Protein AF-A0A353NAL7-F1 (afdb_monomer_lite)

Foldseek 3Di:
DCCVVPVVVVVVNDDDDVVVVVVVVVVCCVVVVVVVVCCLVVVLVVCCVPPNDVVSVVVVVVLVVVLQVQLVCLQVQLVVLVVLLVCLPVVVDPPGYPPDPSNVVSVVSNVVSCCSNPPRNVVSVVSD

Secondary structure (DSSP, 8-state):
-HHHH-GGGTTTSS---HHHHHHHHHHHHHHHHHHHHHHHHHHHHHHHHHH-HHHHHHHHHHHHHHHHHHHHHHHHHHHHHHHHHHHHHTT-STT--TTSHHHHHHHHHHHHHHHIIIIIHHHHHHH-

Sequence (128 aa):
RQFKEMPGILTGKVRPDYKTCIQISSESALRQMLLPALISVLTPIISGFIFGADFVGGLLVGTVISSIMLALYTANAGGAWDNSKKFIESGMVEGASKGTAAHQSAIIGDTVGDPLKDTVGPSLDILI

Radius of gyration: 21.2 Å; chains: 1; bounding box: 53×22×59 Å

Structure (mmCIF, N/CA/C/O backbone):
data_AF-A0A353NAL7-F1
#
_entry.id   AF-A0A353NAL7-F1
#
loop_
_atom_site.group_PDB
_atom_site.id
_atom_site.type_symbol
_atom_site.label_atom_id
_atom_site.label_alt_id
_atom_site.label_comp_id
_atom_site.label_asym_id
_atom_site.label_entity_id
_atom_site.label_seq_id
_atom_site.pdbx_PDB_ins_code
_atom_site.Cartn_x
_atom_site.Cartn_y
_atom_site.Cartn_z
_atom_site.occupancy
_atom_site.B_iso_or_equiv
_atom_site.auth_seq_id
_atom_site.auth_comp_id
_atom_site.auth_asym_id
_atom_site.auth_atom_id
_atom_site.pdbx_PDB_model_num
ATOM 1 N N . ARG A 1 1 ? -22.060 0.422 5.578 1.00 91.88 1 ARG A N 1
ATOM 2 C CA . ARG A 1 1 ? -23.309 -0.113 4.987 1.00 91.88 1 ARG A CA 1
ATOM 3 C C . ARG A 1 1 ? -23.898 -1.232 5.850 1.00 91.88 1 ARG A C 1
ATOM 5 O O . ARG A 1 1 ? -24.880 -0.971 6.527 1.00 91.88 1 ARG A O 1
ATOM 12 N N . GLN A 1 2 ? -23.247 -2.402 5.945 1.00 92.62 2 GLN A N 1
ATOM 13 C CA . GLN A 1 2 ? -23.783 -3.574 6.664 1.00 92.62 2 GLN A CA 1
ATOM 14 C C . GLN A 1 2 ? -24.182 -3.306 8.127 1.00 92.62 2 GLN A C 1
ATOM 16 O O . GLN A 1 2 ? -25.296 -3.635 8.501 1.00 92.62 2 GLN A O 1
ATOM 21 N N . PHE A 1 3 ? -23.348 -2.633 8.932 1.00 93.44 3 PHE A N 1
ATOM 22 C CA . PHE A 1 3 ? -23.708 -2.316 10.326 1.00 93.44 3 PHE A CA 1
ATOM 23 C C . PHE A 1 3 ? -24.948 -1.415 10.478 1.00 93.44 3 PHE A C 1
ATOM 25 O O . PHE A 1 3 ? -25.608 -1.476 11.508 1.00 93.44 3 PHE A O 1
ATOM 32 N N . LYS A 1 4 ? -25.270 -0.584 9.472 1.00 91.81 4 LYS A N 1
ATOM 33 C CA . LYS A 1 4 ? -26.461 0.284 9.486 1.00 91.81 4 LYS A CA 1
ATOM 34 C C . LYS A 1 4 ? -27.719 -0.473 9.050 1.00 91.81 4 LYS A C 1
ATOM 36 O O . LYS A 1 4 ? -28.773 -0.284 9.637 1.00 91.81 4 LYS A O 1
ATOM 41 N N . GLU A 1 5 ? -27.598 -1.323 8.032 1.00 93.12 5 GLU A N 1
ATOM 42 C CA . GLU A 1 5 ? -28.720 -2.080 7.449 1.00 93.12 5 GLU A CA 1
ATOM 43 C C . GLU A 1 5 ? -29.041 -3.369 8.227 1.00 93.12 5 GLU A C 1
ATOM 45 O O . GLU A 1 5 ? -30.174 -3.835 8.214 1.00 93.12 5 GLU A O 1
ATOM 50 N N . MET A 1 6 ? -28.056 -3.941 8.928 1.00 90.94 6 MET A N 1
ATOM 51 C CA . MET A 1 6 ? -28.168 -5.189 9.688 1.00 90.94 6 MET A CA 1
ATOM 52 C C . MET A 1 6 ? -27.609 -5.014 11.116 1.00 90.94 6 MET A C 1
ATOM 54 O O . MET A 1 6 ? -26.529 -5.520 11.436 1.00 90.94 6 MET A O 1
ATOM 58 N N . PRO A 1 7 ? -28.331 -4.330 12.024 1.00 91.00 7 PRO A N 1
ATOM 59 C CA . PRO A 1 7 ? -27.856 -4.061 13.389 1.00 91.00 7 PRO A CA 1
ATOM 60 C C . PRO A 1 7 ? -27.647 -5.334 14.232 1.00 91.00 7 PRO A C 1
ATOM 62 O O . PRO A 1 7 ? -26.872 -5.336 15.189 1.00 91.00 7 PRO A O 1
ATOM 65 N N . GLY A 1 8 ? -28.275 -6.452 13.843 1.00 90.88 8 GLY A N 1
ATOM 66 C CA . GLY A 1 8 ? -28.067 -7.774 14.445 1.00 90.88 8 GLY A CA 1
ATOM 67 C C . GLY A 1 8 ? -26.622 -8.286 14.374 1.00 90.88 8 GLY A C 1
ATOM 68 O O . GLY A 1 8 ? -26.272 -9.189 15.129 1.00 90.88 8 GLY A O 1
ATOM 69 N N . ILE A 1 9 ? -25.774 -7.690 13.527 1.00 93.00 9 ILE A N 1
ATOM 70 C CA . ILE A 1 9 ? -24.344 -8.010 13.453 1.00 93.00 9 ILE A CA 1
ATOM 71 C C . ILE A 1 9 ? -23.615 -7.598 14.738 1.00 93.00 9 ILE A C 1
ATOM 73 O O . ILE A 1 9 ? -22.844 -8.383 15.280 1.00 93.00 9 ILE A O 1
ATOM 77 N N . LEU A 1 10 ? -23.879 -6.396 15.264 1.00 89.88 10 LEU A N 1
ATOM 78 C CA . LEU A 1 10 ? -23.194 -5.881 16.461 1.00 89.88 10 LEU A CA 1
ATOM 79 C C . LEU A 1 10 ? -23.551 -6.674 17.724 1.00 89.88 10 LEU A C 1
ATOM 81 O O . LEU A 1 10 ? -22.761 -6.752 18.657 1.00 89.88 10 LEU A O 1
ATOM 85 N N . THR A 1 11 ? -24.740 -7.278 17.736 1.00 92.12 11 THR A N 1
ATOM 86 C CA . THR A 1 11 ? -25.209 -8.148 18.826 1.00 92.12 11 THR A CA 1
ATOM 87 C C . THR A 1 11 ? -24.861 -9.622 18.604 1.00 92.12 11 THR A C 1
ATOM 89 O O . THR A 1 11 ? -25.231 -10.461 19.420 1.00 92.12 11 THR A O 1
ATOM 92 N N . GLY A 1 12 ? -24.185 -9.957 17.497 1.00 90.69 12 GLY A N 1
ATOM 93 C CA . GLY A 1 12 ? -23.782 -11.323 17.151 1.00 90.69 12 GLY A CA 1
ATOM 94 C C . GLY A 1 12 ? -24.920 -12.250 16.706 1.00 90.69 12 GLY A C 1
ATOM 95 O O . GLY A 1 12 ? -24.689 -13.436 16.492 1.00 90.69 12 GLY A O 1
ATOM 96 N N . LYS A 1 13 ? -26.147 -11.739 16.545 1.00 92.81 13 LYS A N 1
ATOM 97 C CA . LYS A 1 13 ? -27.325 -12.528 16.141 1.00 92.81 13 LYS A CA 1
ATOM 98 C C . LYS A 1 13 ? -27.362 -12.824 14.641 1.00 92.81 13 LYS A C 1
ATOM 100 O O . LYS A 1 13 ? -28.001 -13.783 14.221 1.00 92.81 13 LYS A O 1
ATOM 105 N N . VAL A 1 14 ? -26.705 -11.991 13.834 1.00 94.12 14 VAL A N 1
ATOM 106 C CA . VAL A 1 14 ? -26.654 -12.103 12.370 1.00 94.12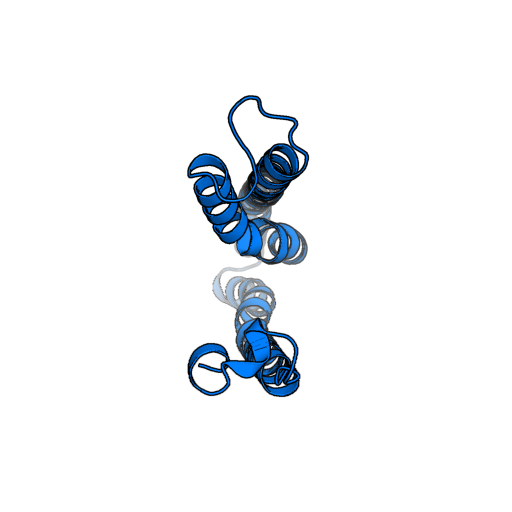 14 VAL A CA 1
ATOM 107 C C . VAL A 1 14 ? -25.198 -12.179 11.929 1.00 94.12 14 VAL A C 1
ATOM 109 O O . VAL A 1 14 ? -24.367 -11.400 12.394 1.00 94.12 14 VAL A O 1
ATOM 112 N N . ARG A 1 15 ? -24.882 -13.109 11.020 1.00 93.25 15 ARG A N 1
ATOM 113 C CA . ARG A 1 15 ? -23.534 -13.214 10.448 1.00 93.25 15 ARG A CA 1
ATOM 114 C C . ARG A 1 15 ? -23.302 -12.108 9.404 1.00 93.25 15 ARG A C 1
ATOM 116 O O . ARG A 1 15 ? -24.184 -11.898 8.573 1.00 93.25 15 ARG A O 1
ATOM 123 N N . PRO A 1 16 ? -22.141 -11.426 9.416 1.00 94.31 16 PRO A N 1
ATOM 124 C CA . PRO A 1 16 ? -21.767 -10.475 8.372 1.00 94.31 16 PRO A CA 1
ATOM 125 C C . PRO A 1 16 ? -21.667 -11.121 6.989 1.00 94.31 16 PRO A C 1
ATOM 127 O O . PRO A 1 16 ? -21.344 -12.304 6.861 1.00 94.31 16 PRO A O 1
ATOM 130 N N . ASP A 1 17 ? -21.854 -10.313 5.948 1.00 94.50 17 ASP A N 1
ATOM 131 C CA . ASP A 1 17 ? -21.548 -10.722 4.582 1.00 94.50 17 ASP A CA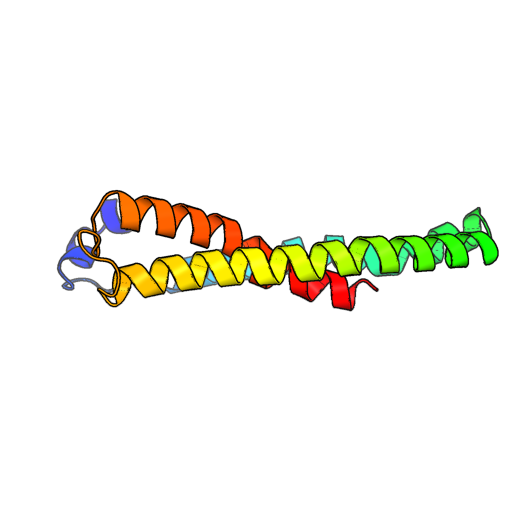 1
ATOM 132 C C . ASP A 1 17 ? -20.062 -10.474 4.287 1.00 94.50 17 ASP A C 1
ATOM 134 O O . ASP A 1 17 ? -19.643 -9.376 3.909 1.00 94.50 17 ASP A O 1
ATOM 138 N N . TYR A 1 18 ? -19.265 -11.523 4.477 1.00 94.69 18 TYR A N 1
ATOM 139 C CA . TYR A 1 18 ? -17.833 -11.518 4.185 1.00 94.69 18 TYR A CA 1
ATOM 140 C C . TYR A 1 18 ? -17.529 -11.582 2.684 1.00 94.69 18 TYR A C 1
ATOM 142 O O . TYR A 1 18 ? -16.490 -11.081 2.253 1.00 94.69 18 TYR A O 1
ATOM 150 N N . LYS A 1 19 ? -18.427 -12.170 1.880 1.00 96.12 19 LYS A N 1
ATOM 151 C CA . LYS A 1 19 ? -18.208 -12.385 0.443 1.00 96.12 19 LYS A CA 1
ATOM 152 C C . LYS A 1 19 ? -18.058 -11.054 -0.281 1.00 96.12 19 LYS A C 1
ATOM 154 O O . LYS A 1 19 ? -17.134 -10.901 -1.074 1.00 96.12 19 LYS A O 1
ATOM 159 N N . THR A 1 20 ? -18.908 -10.079 0.040 1.00 94.69 20 THR A N 1
ATOM 160 C CA . THR A 1 20 ? -18.810 -8.739 -0.552 1.00 94.69 20 THR A CA 1
ATOM 161 C C . THR A 1 20 ? -17.477 -8.059 -0.220 1.00 94.69 20 THR A C 1
ATOM 163 O O . THR A 1 20 ? -16.862 -7.470 -1.104 1.00 94.69 20 THR A O 1
ATOM 166 N N . CYS A 1 21 ? -16.984 -8.161 1.021 1.00 94.62 21 CYS A N 1
ATOM 167 C CA . CYS A 1 21 ? -15.690 -7.576 1.395 1.00 94.62 21 CYS A CA 1
ATOM 168 C C . CYS A 1 21 ? -14.524 -8.215 0.625 1.00 94.62 21 CYS A C 1
ATOM 170 O O . CYS A 1 21 ? -13.664 -7.495 0.122 1.00 94.62 21 CYS A O 1
ATOM 172 N N . ILE A 1 22 ? -14.529 -9.547 0.488 1.00 95.00 22 ILE A N 1
ATOM 173 C CA . ILE A 1 22 ? -13.521 -10.295 -0.282 1.00 95.00 22 ILE A CA 1
ATOM 174 C C . ILE A 1 22 ? -13.564 -9.901 -1.761 1.00 95.00 22 ILE A C 1
ATOM 176 O O . ILE A 1 22 ? -12.521 -9.723 -2.386 1.00 95.00 22 ILE A O 1
ATOM 180 N N . GLN A 1 23 ? -14.762 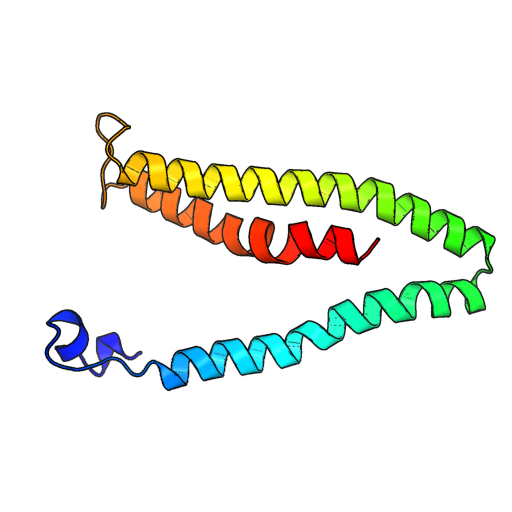-9.754 -2.329 1.00 96.56 23 GLN A N 1
ATOM 181 C CA . GLN A 1 23 ? -14.922 -9.392 -3.733 1.00 96.56 23 GLN A CA 1
ATOM 182 C C . GLN A 1 23 ? -14.351 -7.997 -4.023 1.00 96.56 23 GLN A C 1
ATOM 184 O O . GLN A 1 23 ? -13.593 -7.839 -4.976 1.00 96.56 23 GLN A O 1
ATOM 189 N N . ILE A 1 24 ? -14.646 -7.009 -3.171 1.00 95.38 24 ILE A N 1
ATOM 190 C CA . ILE A 1 24 ? -14.157 -5.633 -3.338 1.00 95.38 24 ILE A CA 1
ATOM 191 C C . ILE A 1 24 ? -12.626 -5.576 -3.310 1.00 95.38 24 ILE A C 1
ATOM 193 O O . ILE A 1 24 ? -12.025 -4.929 -4.173 1.00 95.38 24 ILE A O 1
ATOM 197 N N . SER A 1 25 ? -11.988 -6.240 -2.338 1.00 94.06 25 SER A N 1
ATOM 198 C CA . SER A 1 25 ? -10.525 -6.237 -2.243 1.00 94.06 25 SER A CA 1
ATOM 199 C C . SER A 1 25 ? -9.887 -6.989 -3.409 1.00 94.06 25 SER A C 1
ATOM 201 O O . SER A 1 25 ? -8.937 -6.484 -4.003 1.00 94.06 25 SER A O 1
ATOM 203 N N . SER A 1 26 ? -10.444 -8.140 -3.798 1.00 94.56 26 SER A N 1
ATOM 204 C CA . SER A 1 26 ? -9.905 -8.972 -4.882 1.00 94.56 26 SER A CA 1
ATOM 205 C C . SER A 1 26 ? -9.994 -8.283 -6.245 1.00 94.56 26 SER A C 1
ATOM 207 O O . SER A 1 26 ? -9.006 -8.221 -6.973 1.00 94.56 26 SER A O 1
ATOM 209 N N . GLU A 1 27 ? -11.156 -7.723 -6.594 1.00 95.56 27 GLU A N 1
ATOM 210 C CA . GLU A 1 27 ? -11.335 -7.009 -7.864 1.00 95.56 27 GLU A CA 1
ATOM 211 C C . GLU A 1 27 ? -10.444 -5.765 -7.947 1.00 95.56 27 GLU A C 1
ATOM 213 O O . GLU A 1 27 ? -9.856 -5.492 -8.996 1.00 95.56 27 GLU A O 1
ATOM 218 N N . SER A 1 28 ? -10.315 -5.026 -6.840 1.00 93.81 28 SER A N 1
ATOM 219 C CA . SER A 1 28 ? -9.463 -3.837 -6.788 1.00 93.81 28 SER A CA 1
ATOM 220 C C . SER A 1 28 ? -7.986 -4.201 -6.919 1.00 93.81 28 SER A C 1
ATOM 222 O O . SER A 1 28 ? -7.286 -3.580 -7.716 1.00 93.81 28 SER A O 1
ATOM 224 N N . ALA A 1 29 ? -7.521 -5.232 -6.206 1.00 91.94 29 ALA A N 1
ATOM 225 C CA . ALA A 1 29 ? -6.137 -5.692 -6.275 1.00 91.94 29 ALA A CA 1
ATOM 226 C C . ALA A 1 29 ? -5.754 -6.130 -7.697 1.00 91.94 29 ALA A C 1
ATOM 228 O O . ALA A 1 29 ? -4.753 -5.663 -8.236 1.00 91.94 29 ALA A O 1
ATOM 229 N N . LEU A 1 30 ? -6.591 -6.950 -8.346 1.00 92.00 30 LEU A N 1
ATOM 230 C CA . LEU A 1 30 ? -6.334 -7.429 -9.709 1.00 92.00 30 LEU A CA 1
ATOM 231 C C . LEU A 1 30 ? -6.267 -6.290 -10.733 1.00 92.00 30 LEU A C 1
ATOM 233 O O . LEU A 1 30 ? -5.427 -6.315 -11.630 1.00 92.00 30 LEU A O 1
ATOM 237 N N . ARG A 1 31 ? -7.133 -5.278 -10.604 1.00 93.56 31 ARG A N 1
ATOM 238 C CA . ARG A 1 31 ? -7.137 -4.127 -11.518 1.00 93.56 31 ARG A CA 1
ATOM 239 C C . ARG A 1 31 ? -5.943 -3.203 -11.296 1.00 93.56 31 ARG A C 1
ATOM 241 O O . ARG A 1 31 ? -5.359 -2.737 -12.269 1.00 93.56 31 ARG A O 1
ATOM 248 N N . GLN A 1 32 ? -5.593 -2.928 -10.041 1.00 93.06 32 GLN A N 1
ATOM 249 C CA . GLN A 1 32 ? -4.563 -1.942 -9.704 1.00 93.06 32 GLN A CA 1
ATOM 250 C C . GLN A 1 32 ? -3.136 -2.487 -9.834 1.00 93.06 32 GLN A C 1
ATOM 252 O O . GLN A 1 32 ? -2.224 -1.702 -10.059 1.00 93.06 32 GLN A O 1
ATOM 257 N N . MET A 1 33 ? -2.925 -3.807 -9.759 1.00 91.88 33 MET A N 1
ATOM 258 C CA . MET A 1 33 ? -1.590 -4.417 -9.877 1.00 91.88 33 MET A CA 1
ATOM 259 C C . MET A 1 33 ? -0.993 -4.321 -11.293 1.00 91.88 33 MET A C 1
ATOM 261 O O . MET A 1 33 ? 0.226 -4.304 -11.450 1.00 91.88 33 MET A O 1
ATOM 265 N N . LEU A 1 34 ? -1.833 -4.227 -12.330 1.00 92.81 34 LEU A N 1
ATOM 266 C CA . LEU A 1 34 ? -1.381 -4.183 -13.726 1.00 92.81 34 LEU A CA 1
ATOM 267 C C . LEU A 1 34 ? -0.529 -2.949 -14.032 1.00 92.81 34 LEU A C 1
ATOM 269 O O . LEU A 1 34 ? 0.502 -3.057 -14.688 1.00 92.81 34 LEU A O 1
ATOM 273 N N . LEU A 1 35 ? -0.954 -1.777 -13.561 1.00 93.94 35 LEU A N 1
ATOM 274 C CA . LEU A 1 35 ? -0.290 -0.513 -13.867 1.00 93.94 35 LEU A CA 1
ATOM 275 C C . LEU A 1 35 ? 1.170 -0.451 -13.364 1.00 93.94 35 LEU A C 1
ATOM 277 O O . LEU A 1 35 ? 2.046 -0.198 -14.191 1.00 93.94 35 LEU A O 1
ATOM 281 N N . PRO A 1 36 ? 1.479 -0.695 -12.073 1.00 92.94 36 PRO A N 1
ATOM 282 C CA . PRO A 1 36 ? 2.857 -0.656 -11.585 1.00 92.94 36 PRO A CA 1
ATOM 283 C C . PRO A 1 36 ? 3.742 -1.724 -12.240 1.00 92.94 36 PRO A C 1
ATOM 285 O O . PRO A 1 36 ? 4.889 -1.429 -12.563 1.00 92.94 36 PRO A O 1
ATOM 288 N N . ALA A 1 37 ? 3.208 -2.919 -12.522 1.00 92.81 37 ALA A N 1
ATOM 289 C CA . ALA A 1 37 ? 3.945 -3.972 -13.225 1.00 92.81 37 ALA A CA 1
ATOM 290 C C . ALA A 1 37 ? 4.286 -3.590 -14.677 1.00 92.81 37 ALA A C 1
ATOM 292 O O . ALA A 1 37 ? 5.372 -3.877 -15.173 1.00 92.81 37 ALA A O 1
ATOM 293 N N . LEU A 1 38 ? 3.372 -2.915 -15.379 1.00 95.69 38 LEU A N 1
ATOM 294 C CA . LEU A 1 38 ? 3.654 -2.418 -16.724 1.00 95.69 38 LEU A CA 1
ATOM 295 C C . LEU A 1 38 ? 4.703 -1.307 -16.701 1.00 95.69 38 LEU A C 1
ATOM 297 O O . LEU A 1 38 ? 5.577 -1.288 -17.562 1.00 95.69 38 LEU A O 1
ATOM 301 N N . ILE A 1 39 ? 4.648 -0.403 -15.719 1.00 94.88 39 ILE A N 1
ATOM 302 C CA . ILE A 1 39 ? 5.645 0.663 -15.576 1.00 94.88 39 ILE A CA 1
ATOM 303 C C . ILE A 1 39 ? 7.033 0.063 -15.330 1.00 94.88 39 ILE A C 1
ATOM 305 O O . ILE A 1 39 ? 7.977 0.465 -16.011 1.00 94.88 39 ILE A O 1
ATOM 309 N N . SER A 1 40 ? 7.169 -0.915 -14.429 1.00 93.69 40 SER A N 1
ATOM 310 C CA . SER A 1 40 ? 8.472 -1.522 -14.126 1.00 93.69 40 SER A CA 1
ATOM 311 C C . SER A 1 40 ? 9.097 -2.210 -15.344 1.00 93.69 40 SER A C 1
ATOM 313 O O . SER A 1 40 ? 10.283 -2.033 -15.605 1.00 93.69 40 SER A O 1
ATOM 315 N N . VAL A 1 41 ? 8.298 -2.920 -16.149 1.00 94.94 41 VAL A N 1
ATOM 316 C CA . VAL A 1 41 ? 8.789 -3.632 -17.342 1.00 94.94 41 VAL A CA 1
ATOM 317 C C . VAL A 1 41 ? 9.046 -2.688 -18.518 1.00 94.94 41 VAL A C 1
ATOM 319 O O . VAL A 1 41 ? 10.059 -2.808 -19.205 1.00 94.94 41 VAL A O 1
ATOM 322 N N . LEU A 1 42 ? 8.138 -1.746 -18.786 1.00 96.81 42 LEU A N 1
ATOM 323 C CA . LEU A 1 42 ? 8.216 -0.909 -19.985 1.00 96.81 42 LEU A CA 1
ATOM 324 C C . LEU A 1 42 ? 9.233 0.225 -19.859 1.00 96.81 42 LEU A C 1
ATOM 326 O O . LEU A 1 42 ? 9.819 0.609 -20.869 1.00 96.81 42 LEU A O 1
ATOM 330 N N . THR A 1 43 ? 9.471 0.755 -18.658 1.00 96.12 43 THR A N 1
ATOM 331 C CA . THR A 1 43 ? 10.396 1.884 -18.460 1.00 96.12 43 THR A CA 1
ATOM 332 C C . THR A 1 43 ? 11.813 1.601 -18.988 1.00 96.12 43 THR A C 1
ATOM 334 O O . THR A 1 43 ? 12.287 2.396 -19.807 1.00 96.12 43 THR A O 1
ATOM 337 N N . PRO A 1 44 ? 12.504 0.500 -18.620 1.00 95.31 44 PRO A N 1
ATOM 338 C CA . PRO A 1 44 ? 13.841 0.212 -19.148 1.00 95.31 44 PRO A CA 1
ATOM 339 C C . PRO A 1 44 ? 13.831 -0.089 -20.654 1.00 95.31 44 PRO A C 1
ATOM 341 O O . PRO A 1 44 ? 14.750 0.315 -21.361 1.00 95.31 44 PRO A O 1
ATOM 344 N N . ILE A 1 45 ? 12.777 -0.733 -21.172 1.00 96.69 45 ILE A N 1
ATOM 345 C CA . ILE A 1 45 ? 12.649 -1.042 -22.606 1.00 96.69 45 ILE A CA 1
ATOM 346 C C . ILE A 1 45 ? 12.540 0.254 -23.416 1.00 96.69 45 ILE A C 1
ATOM 348 O O . ILE A 1 45 ? 13.326 0.491 -24.332 1.00 96.69 45 ILE A O 1
ATOM 352 N N . ILE A 1 46 ? 11.584 1.114 -23.062 1.00 97.31 46 ILE A N 1
ATOM 353 C CA . ILE A 1 46 ? 11.324 2.371 -23.770 1.00 97.31 46 ILE A CA 1
ATOM 354 C C . ILE A 1 46 ? 12.534 3.303 -23.658 1.00 97.31 46 ILE A C 1
ATOM 356 O O . ILE A 1 46 ? 12.979 3.853 -24.665 1.00 97.31 46 ILE A O 1
ATOM 360 N N . SER A 1 47 ? 13.100 3.459 -22.458 1.00 96.31 47 SER A N 1
ATOM 361 C CA . SER A 1 47 ? 14.268 4.324 -22.263 1.00 96.31 47 SER A CA 1
ATOM 362 C C . SER A 1 47 ? 15.509 3.806 -22.995 1.00 96.31 47 SER A C 1
ATOM 364 O O . SER A 1 47 ? 16.238 4.610 -23.570 1.00 96.31 47 SER A O 1
ATOM 366 N N . GLY A 1 48 ? 15.698 2.486 -23.081 1.00 97.31 48 GLY A N 1
ATOM 367 C CA . GLY A 1 48 ? 16.777 1.879 -23.859 1.00 97.31 48 GLY A CA 1
ATOM 368 C C . GLY A 1 48 ? 16.680 2.173 -25.355 1.00 97.31 48 GLY A C 1
ATOM 369 O O . GLY A 1 48 ? 17.683 2.537 -25.965 1.00 97.31 48 GLY A O 1
ATOM 370 N N . PHE A 1 49 ? 15.483 2.086 -25.945 1.00 97.19 49 PHE A N 1
ATOM 371 C CA . PHE A 1 49 ? 15.290 2.388 -27.370 1.00 97.19 49 PHE A CA 1
ATOM 372 C C . PHE A 1 49 ? 15.401 3.881 -27.707 1.00 97.19 49 PHE A C 1
ATOM 374 O O . PHE A 1 49 ? 15.814 4.214 -28.815 1.00 97.19 49 PHE A O 1
ATOM 381 N N . ILE A 1 50 ? 15.032 4.775 -26.785 1.00 97.75 50 ILE A N 1
ATOM 382 C CA . ILE A 1 50 ? 15.031 6.226 -27.036 1.00 97.75 50 ILE A CA 1
ATOM 383 C C . ILE A 1 50 ? 16.387 6.866 -26.708 1.00 97.75 50 ILE A C 1
ATOM 385 O O . ILE A 1 50 ? 16.858 7.717 -27.460 1.00 97.75 50 ILE A O 1
ATOM 389 N N . PHE A 1 51 ? 17.012 6.475 -25.594 1.00 96.88 51 PHE A N 1
ATOM 390 C CA . PHE A 1 51 ? 18.180 7.162 -25.027 1.00 96.88 51 PHE A CA 1
ATOM 391 C C . PHE A 1 51 ? 19.453 6.305 -24.990 1.00 96.88 51 PHE A C 1
ATOM 393 O O . PHE A 1 51 ? 20.530 6.829 -24.709 1.00 96.88 51 PHE A O 1
ATOM 400 N N . GLY A 1 52 ? 19.356 5.008 -25.293 1.00 96.69 52 GLY A N 1
ATOM 401 C CA . GLY A 1 52 ? 20.490 4.086 -25.301 1.00 96.69 52 GLY A CA 1
ATOM 402 C C . GLY A 1 52 ? 20.818 3.475 -23.934 1.00 96.69 52 GLY A C 1
ATOM 403 O O . GLY A 1 52 ? 20.217 3.790 -22.906 1.00 96.69 52 GLY A O 1
ATOM 404 N N . ALA A 1 53 ? 21.790 2.560 -23.934 1.00 96.12 53 ALA A N 1
ATOM 405 C CA . ALA A 1 53 ? 22.126 1.733 -22.774 1.00 96.12 53 ALA A CA 1
ATOM 406 C C . ALA A 1 53 ? 22.709 2.531 -21.595 1.00 96.12 53 ALA A C 1
ATOM 408 O O . ALA A 1 53 ? 22.375 2.243 -20.447 1.00 96.12 53 ALA A O 1
ATOM 409 N N . ASP A 1 54 ? 23.522 3.558 -21.862 1.00 97.31 54 ASP A N 1
ATOM 410 C CA . ASP A 1 54 ? 24.143 4.371 -20.806 1.00 97.31 54 ASP A CA 1
ATOM 411 C C . ASP A 1 54 ? 23.089 5.113 -19.969 1.00 97.31 54 ASP A C 1
ATOM 413 O O . ASP A 1 54 ? 23.191 5.186 -18.742 1.00 97.31 54 ASP A O 1
ATOM 417 N N . PHE A 1 55 ? 22.024 5.601 -20.617 1.00 97.50 55 PHE A N 1
ATOM 418 C CA . PHE A 1 55 ? 20.903 6.237 -19.927 1.00 97.50 55 PHE A CA 1
ATOM 419 C C . PHE A 1 55 ? 20.152 5.244 -19.034 1.00 97.50 55 PHE A C 1
ATOM 421 O O . PHE A 1 55 ? 19.842 5.566 -17.887 1.00 97.50 55 PHE A O 1
ATOM 428 N N . VAL A 1 56 ? 19.900 4.025 -19.526 1.00 97.12 56 VAL A N 1
ATOM 429 C CA . VAL A 1 56 ? 19.284 2.955 -18.723 1.00 97.12 56 VAL A CA 1
ATOM 430 C C . VAL A 1 56 ? 20.163 2.614 -17.520 1.00 97.12 56 VAL A C 1
ATOM 432 O O . VAL A 1 56 ? 19.647 2.466 -16.418 1.00 97.12 56 VAL A O 1
ATOM 435 N N . GLY A 1 57 ? 21.488 2.570 -17.687 1.00 96.50 57 GLY A N 1
ATOM 436 C CA . GLY A 1 57 ? 22.422 2.391 -16.575 1.00 96.50 57 GLY A CA 1
ATOM 437 C C . GLY A 1 57 ? 22.253 3.461 -15.490 1.00 96.50 57 GLY A C 1
ATOM 438 O O . GLY A 1 57 ? 22.131 3.134 -14.310 1.00 96.50 57 GLY A O 1
ATOM 439 N N . GLY A 1 58 ? 22.159 4.735 -15.883 1.00 97.12 58 GLY A N 1
ATOM 440 C CA . GLY A 1 58 ? 21.882 5.840 -14.958 1.00 97.12 58 GLY A CA 1
ATOM 441 C C . GLY A 1 58 ? 20.512 5.735 -14.277 1.00 97.12 58 GLY A C 1
ATOM 442 O O . GLY A 1 58 ? 20.405 5.952 -13.069 1.00 97.12 58 GLY A O 1
ATOM 443 N N . LEU A 1 59 ? 19.477 5.348 -15.029 1.00 96.50 59 LEU A N 1
ATOM 444 C CA . LEU A 1 59 ? 18.129 5.115 -14.509 1.00 96.50 59 LEU A CA 1
ATOM 445 C C . LEU A 1 59 ? 18.121 4.018 -13.435 1.00 96.50 59 LEU A C 1
ATOM 447 O O . LEU A 1 59 ? 17.522 4.212 -12.376 1.00 96.50 59 LEU A O 1
ATOM 451 N N . LEU A 1 60 ? 18.796 2.892 -13.681 1.00 95.44 60 LEU A N 1
ATOM 452 C CA . LEU A 1 60 ? 18.885 1.782 -12.729 1.00 95.44 60 LEU A CA 1
ATOM 453 C C . LEU A 1 60 ? 19.596 2.219 -11.444 1.00 95.44 60 LEU A C 1
ATOM 455 O O . LEU A 1 60 ? 19.068 2.015 -10.354 1.00 95.44 60 LEU A O 1
ATOM 459 N N . VAL A 1 61 ? 20.737 2.908 -11.553 1.00 96.81 61 VAL A N 1
ATOM 460 C CA . VAL A 1 61 ? 21.470 3.425 -10.382 1.00 96.81 61 VAL A CA 1
ATOM 461 C C . VAL A 1 61 ? 20.610 4.398 -9.568 1.00 96.81 61 VAL A C 1
ATOM 463 O O . VAL A 1 61 ? 20.530 4.282 -8.344 1.00 96.81 61 VAL A O 1
ATOM 466 N N . GLY A 1 62 ? 19.930 5.339 -10.230 1.00 95.88 62 GLY A N 1
ATOM 467 C CA . GLY A 1 62 ? 19.035 6.284 -9.559 1.00 95.88 62 GLY A CA 1
ATOM 468 C C . GLY A 1 62 ? 17.854 5.593 -8.872 1.00 95.88 62 GLY A C 1
ATOM 469 O O . GLY A 1 62 ? 17.495 5.948 -7.745 1.00 95.88 62 GLY A O 1
ATOM 470 N N . THR A 1 63 ? 17.289 4.569 -9.514 1.00 95.81 63 THR A N 1
ATOM 471 C CA . THR A 1 63 ? 16.177 3.776 -8.970 1.00 95.81 63 THR A CA 1
ATOM 472 C C . THR A 1 63 ? 16.611 3.007 -7.727 1.00 95.81 63 THR A C 1
ATOM 474 O O . THR A 1 63 ? 15.918 3.074 -6.717 1.00 95.81 63 THR A O 1
ATOM 477 N N . VAL A 1 64 ? 17.786 2.371 -7.743 1.00 95.12 64 VAL A N 1
ATOM 478 C CA . VAL A 1 64 ? 18.352 1.657 -6.585 1.00 95.12 64 VAL A CA 1
ATOM 479 C C . VAL A 1 64 ? 18.522 2.592 -5.385 1.00 95.12 64 VAL A C 1
ATOM 481 O O . VAL A 1 64 ? 18.008 2.316 -4.300 1.00 95.12 64 VAL A O 1
ATOM 484 N N . ILE A 1 65 ? 19.215 3.721 -5.569 1.00 95.75 65 ILE A N 1
ATOM 485 C CA . ILE A 1 65 ? 19.557 4.625 -4.458 1.00 95.75 65 ILE A CA 1
ATOM 486 C C . ILE A 1 65 ? 18.295 5.244 -3.843 1.00 95.75 65 ILE A C 1
ATOM 488 O O . ILE A 1 65 ? 18.191 5.354 -2.621 1.00 95.75 65 ILE A O 1
ATOM 492 N N . SER A 1 66 ? 17.322 5.630 -4.671 1.00 94.00 66 SER A N 1
ATOM 493 C CA . SER A 1 66 ? 16.062 6.205 -4.187 1.00 94.00 66 SER A CA 1
ATOM 494 C C . SER A 1 66 ? 15.149 5.163 -3.531 1.00 94.00 66 SER A C 1
ATOM 496 O O . SER A 1 66 ? 14.608 5.412 -2.451 1.00 94.00 66 SER A O 1
ATOM 498 N N . SER A 1 67 ? 15.015 3.981 -4.136 1.00 94.38 67 SER A N 1
ATOM 499 C CA . SER A 1 67 ? 14.076 2.950 -3.686 1.00 94.38 67 SER A CA 1
ATOM 500 C C . SER A 1 67 ? 14.517 2.295 -2.382 1.00 94.38 67 SER A C 1
ATOM 502 O O . SER A 1 67 ? 13.674 2.106 -1.512 1.00 94.38 67 SER A O 1
ATOM 504 N N . ILE A 1 68 ? 15.816 2.047 -2.167 1.00 94.25 68 ILE A N 1
ATOM 505 C CA . ILE A 1 68 ? 16.310 1.481 -0.895 1.00 94.25 68 ILE A CA 1
ATOM 506 C C . ILE A 1 68 ? 15.974 2.401 0.288 1.00 94.25 68 ILE A C 1
ATOM 508 O O . ILE A 1 68 ? 15.521 1.933 1.335 1.00 94.25 68 ILE A O 1
ATOM 512 N N . MET A 1 69 ? 16.159 3.716 0.134 1.00 94.19 69 MET A N 1
ATOM 513 C CA . MET A 1 69 ? 15.851 4.680 1.199 1.00 94.19 69 MET A CA 1
ATOM 514 C C . MET A 1 69 ? 14.361 4.681 1.545 1.00 94.19 69 MET A C 1
ATOM 516 O O . MET A 1 69 ? 13.992 4.649 2.721 1.00 94.19 69 MET A O 1
ATOM 520 N N . LEU A 1 70 ? 13.501 4.675 0.525 1.00 94.50 70 LEU A N 1
ATOM 521 C CA . LEU A 1 70 ? 12.054 4.640 0.712 1.00 94.50 70 LEU A CA 1
ATOM 522 C C . LEU A 1 70 ? 11.575 3.297 1.270 1.00 94.50 70 LEU A C 1
ATOM 524 O O . LEU A 1 70 ? 10.725 3.292 2.159 1.00 94.50 70 LEU A O 1
ATOM 528 N N . ALA A 1 71 ? 12.131 2.175 0.812 1.00 92.88 71 ALA A N 1
ATOM 529 C CA . ALA A 1 71 ? 11.776 0.841 1.286 1.00 92.88 71 ALA A CA 1
ATOM 530 C C . ALA A 1 71 ? 12.063 0.697 2.786 1.00 92.88 71 ALA A C 1
ATOM 532 O O . ALA A 1 71 ? 11.182 0.320 3.559 1.00 92.88 71 ALA A O 1
ATOM 533 N N . LEU A 1 72 ? 13.259 1.105 3.222 1.00 93.62 72 LEU A N 1
ATOM 534 C CA . LEU A 1 72 ? 13.642 1.075 4.634 1.00 93.62 72 LEU A CA 1
ATOM 535 C C . LEU A 1 72 ? 12.787 2.018 5.484 1.00 93.62 72 LEU A C 1
ATOM 537 O O . LEU A 1 72 ? 12.339 1.639 6.566 1.00 93.62 72 LEU A O 1
ATOM 541 N N . TYR A 1 73 ? 12.549 3.242 5.006 1.00 95.44 73 TYR A N 1
ATOM 542 C CA . TYR A 1 73 ? 11.713 4.208 5.714 1.00 95.44 73 TYR A CA 1
ATOM 543 C C . TYR A 1 73 ? 10.285 3.687 5.902 1.00 95.44 73 TYR A C 1
ATOM 545 O O . TYR A 1 73 ? 9.776 3.677 7.021 1.00 95.44 73 TYR A O 1
ATOM 553 N N . THR A 1 74 ? 9.648 3.237 4.823 1.00 95.50 74 THR A N 1
ATOM 554 C CA . THR A 1 74 ? 8.237 2.829 4.840 1.00 95.50 74 THR A CA 1
ATOM 555 C C . THR A 1 74 ? 8.009 1.567 5.664 1.00 95.50 74 THR A C 1
ATOM 557 O O . THR A 1 74 ? 7.068 1.533 6.459 1.00 95.50 74 THR A O 1
ATOM 560 N N . ALA A 1 75 ? 8.905 0.580 5.561 1.00 93.12 75 ALA A N 1
ATOM 561 C CA . ALA A 1 75 ? 8.8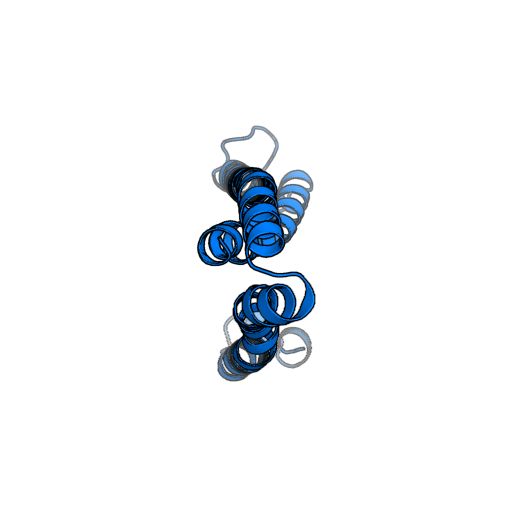54 -0.628 6.376 1.00 93.12 75 ALA A CA 1
ATOM 562 C C . ALA A 1 75 ? 9.012 -0.314 7.873 1.00 93.12 75 ALA A C 1
ATOM 564 O O . ALA A 1 75 ? 8.192 -0.736 8.692 1.00 93.12 75 ALA A O 1
ATOM 565 N N . ASN A 1 76 ? 10.027 0.478 8.238 1.00 95.00 76 ASN A N 1
ATOM 566 C CA . ASN A 1 76 ? 10.308 0.782 9.641 1.00 95.00 76 ASN A CA 1
ATOM 567 C C . ASN A 1 76 ? 9.261 1.710 10.261 1.00 95.00 76 ASN A C 1
ATOM 569 O O . ASN A 1 76 ? 8.834 1.472 11.388 1.00 95.00 76 ASN A O 1
ATOM 573 N N . ALA A 1 77 ? 8.823 2.749 9.544 1.00 96.31 77 ALA A N 1
ATOM 574 C CA . ALA A 1 77 ? 7.805 3.671 10.039 1.00 96.31 77 ALA A CA 1
ATOM 575 C C . ALA A 1 77 ? 6.463 2.956 10.253 1.00 96.31 77 ALA A C 1
ATOM 577 O O . ALA A 1 77 ? 5.873 3.068 11.327 1.00 96.31 77 ALA A O 1
ATOM 578 N N . GLY A 1 78 ? 6.014 2.157 9.277 1.00 95.62 78 GLY A N 1
ATOM 579 C CA . GLY A 1 78 ? 4.778 1.389 9.415 1.00 95.62 78 GLY A CA 1
ATOM 580 C C . GLY A 1 78 ? 4.860 0.323 10.510 1.00 95.62 78 GLY A C 1
ATOM 581 O O . GLY A 1 78 ? 3.924 0.183 11.296 1.00 95.62 78 GLY A O 1
ATOM 582 N N . GLY A 1 79 ? 5.993 -0.378 10.627 1.00 95.38 79 GLY A N 1
ATOM 583 C CA . GLY A 1 79 ? 6.226 -1.328 11.717 1.00 95.38 79 GLY A CA 1
ATOM 584 C C . GLY A 1 79 ? 6.243 -0.660 13.096 1.00 95.38 79 GLY A C 1
ATOM 585 O O . GLY A 1 79 ? 5.686 -1.197 14.054 1.00 95.38 79 GLY A O 1
ATOM 586 N N . ALA A 1 80 ? 6.832 0.533 13.203 1.00 97.31 80 ALA A N 1
ATOM 587 C CA . ALA A 1 80 ? 6.828 1.310 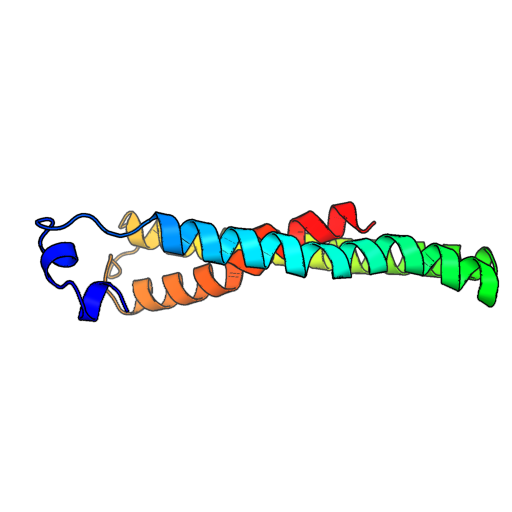14.435 1.00 97.31 80 ALA A CA 1
ATOM 588 C C . ALA A 1 80 ? 5.406 1.720 14.837 1.00 97.31 80 ALA A C 1
ATOM 590 O O . ALA A 1 80 ? 5.035 1.519 15.991 1.00 97.31 80 ALA A O 1
ATOM 591 N N . TRP A 1 81 ? 4.588 2.224 13.905 1.00 97.44 81 TRP A N 1
ATOM 592 C CA . TRP A 1 81 ? 3.203 2.603 14.201 1.00 97.44 81 TRP A CA 1
ATOM 593 C C . TRP A 1 81 ? 2.332 1.416 14.637 1.00 97.44 81 TRP A C 1
ATOM 595 O O . TRP A 1 81 ? 1.622 1.532 15.641 1.00 97.44 81 TRP A O 1
ATOM 605 N N . ASP A 1 82 ? 2.436 0.261 13.971 1.00 97.19 82 ASP A N 1
ATOM 606 C CA . ASP A 1 82 ? 1.713 -0.953 14.384 1.00 97.19 82 ASP A CA 1
ATOM 607 C C . ASP A 1 82 ? 2.146 -1.417 15.780 1.00 97.19 82 ASP A C 1
ATOM 609 O O . ASP A 1 82 ? 1.316 -1.718 16.644 1.00 97.19 82 ASP A O 1
ATOM 613 N N . ASN A 1 83 ? 3.456 -1.422 16.042 1.00 96.69 83 ASN A N 1
ATOM 614 C CA . ASN A 1 83 ? 3.989 -1.823 17.339 1.00 96.69 83 ASN A CA 1
ATOM 615 C C . ASN A 1 83 ? 3.609 -0.838 18.447 1.00 96.69 83 ASN A C 1
ATOM 617 O O . ASN A 1 83 ? 3.262 -1.277 19.540 1.00 96.69 83 ASN A O 1
ATOM 621 N N . SER A 1 84 ? 3.592 0.471 18.183 1.00 95.25 84 SER A N 1
ATOM 622 C CA . SER A 1 84 ? 3.090 1.471 19.131 1.00 95.25 84 SER A CA 1
ATOM 623 C C . SER A 1 84 ? 1.615 1.246 19.468 1.00 95.25 84 SER A C 1
ATOM 625 O O . SER A 1 84 ? 1.248 1.273 20.643 1.00 95.25 84 SER A O 1
ATOM 627 N N . LYS A 1 85 ? 0.769 0.956 18.469 1.00 96.19 85 LYS A N 1
ATOM 628 C CA . LYS A 1 85 ? -0.635 0.580 18.697 1.00 96.19 85 LYS A CA 1
ATOM 629 C C . LYS A 1 85 ? -0.720 -0.677 19.568 1.00 96.19 85 LYS A C 1
ATOM 631 O O . LYS A 1 85 ? -1.386 -0.648 20.601 1.00 96.19 85 LYS A O 1
ATOM 636 N N . LYS A 1 86 ? 0.000 -1.748 19.217 1.00 94.69 86 LYS A N 1
ATOM 637 C CA . LYS A 1 86 ? 0.036 -3.003 19.993 1.00 94.69 86 LYS A CA 1
ATOM 638 C C . LYS A 1 86 ? 0.531 -2.803 21.428 1.00 94.69 86 LYS A C 1
ATOM 640 O O . LYS A 1 86 ? 0.022 -3.453 22.334 1.00 94.69 86 LYS A O 1
ATOM 645 N N . PHE A 1 87 ? 1.477 -1.892 21.646 1.00 94.94 87 PHE A N 1
ATOM 646 C CA . PHE A 1 87 ? 2.022 -1.568 22.965 1.00 94.94 87 PHE A CA 1
ATOM 647 C C . PHE A 1 87 ? 0.988 -0.891 23.883 1.00 94.94 87 PHE A C 1
ATOM 649 O O . PHE A 1 87 ? 0.915 -1.190 25.073 1.00 94.94 87 PHE A O 1
ATOM 656 N N . ILE A 1 88 ? 0.128 -0.029 23.328 1.00 94.56 88 ILE A N 1
ATOM 657 C CA . ILE A 1 88 ? -1.026 0.521 24.061 1.00 94.56 88 ILE A CA 1
ATOM 658 C C . ILE A 1 88 ? -2.074 -0.574 24.306 1.00 94.56 88 ILE A C 1
ATOM 660 O O . ILE A 1 88 ? -2.651 -0.667 25.388 1.00 94.56 88 ILE A O 1
ATOM 664 N N . GLU A 1 89 ? -2.320 -1.432 23.316 1.00 93.00 89 GLU A N 1
ATOM 665 C CA . GLU A 1 89 ? -3.303 -2.515 23.415 1.00 93.00 89 GLU A CA 1
ATOM 666 C C . GLU A 1 89 ? -2.943 -3.599 24.435 1.00 93.00 89 GLU A C 1
ATOM 668 O O . GLU A 1 89 ? -3.854 -4.247 24.957 1.00 93.00 89 GLU A O 1
ATOM 673 N N . SER A 1 90 ? -1.652 -3.786 24.718 1.00 94.00 90 SER A N 1
ATOM 674 C CA . SER A 1 90 ? -1.142 -4.691 25.751 1.00 94.00 90 SER A CA 1
ATOM 675 C C . SER A 1 90 ? -1.089 -4.062 27.147 1.00 94.00 90 SER A C 1
ATOM 677 O O . SER A 1 90 ? -0.725 -4.748 28.099 1.00 94.00 90 SER A O 1
ATOM 679 N N . GLY A 1 91 ? -1.479 -2.789 27.293 1.00 91.06 91 GLY A N 1
ATOM 680 C CA . GLY A 1 91 ? -1.517 -2.096 28.584 1.00 91.06 91 GLY A CA 1
ATOM 681 C C . GLY A 1 91 ? -0.139 -1.717 29.128 1.00 91.06 91 GLY A C 1
ATOM 682 O O . GLY A 1 91 ? -0.002 -1.472 30.321 1.00 91.06 91 GLY A O 1
ATOM 683 N N . MET A 1 92 ? 0.881 -1.663 28.268 1.00 89.81 92 MET A N 1
ATOM 684 C CA . MET A 1 92 ? 2.256 -1.330 28.660 1.00 89.81 92 MET A CA 1
ATOM 685 C C . MET A 1 92 ? 2.505 0.183 28.782 1.00 89.81 92 MET A C 1
ATOM 687 O O . MET A 1 92 ? 3.607 0.603 29.131 1.00 89.81 92 MET A O 1
ATOM 691 N N . VAL A 1 93 ? 1.496 1.009 28.487 1.00 90.88 93 VAL A N 1
ATOM 692 C CA . VAL A 1 93 ? 1.545 2.469 28.610 1.00 90.88 93 VAL A CA 1
ATOM 693 C C . VAL A 1 93 ? 0.618 2.901 29.736 1.00 90.88 93 VAL A C 1
ATOM 695 O O . VAL A 1 93 ? -0.600 2.759 29.644 1.00 90.88 93 VAL A O 1
ATOM 698 N N . GLU A 1 94 ? 1.190 3.460 30.796 1.00 89.00 94 GLU A N 1
ATOM 699 C CA . GLU A 1 94 ? 0.410 3.975 31.918 1.00 89.00 94 GLU A CA 1
ATOM 700 C C . GLU A 1 94 ? -0.531 5.100 31.454 1.00 89.00 94 GLU A C 1
ATOM 702 O O . GLU A 1 94 ? -0.139 6.004 30.716 1.00 89.00 94 GLU A O 1
ATOM 707 N N . GLY A 1 95 ? -1.806 5.029 31.843 1.00 86.38 95 GLY A N 1
ATOM 708 C CA . GLY A 1 95 ? -2.819 6.013 31.442 1.00 86.38 95 GLY A CA 1
ATOM 709 C C . GLY A 1 95 ? -3.341 5.885 30.003 1.00 86.38 95 GLY A C 1
ATOM 710 O O . GLY A 1 95 ? -4.245 6.634 29.629 1.00 86.38 95 GLY A O 1
ATOM 711 N N . ALA A 1 96 ? -2.852 4.930 29.202 1.00 90.75 96 ALA A N 1
ATOM 712 C CA . ALA A 1 96 ? -3.391 4.635 27.876 1.00 90.75 96 ALA A CA 1
ATOM 713 C C . ALA A 1 96 ? -3.848 3.175 27.767 1.00 90.75 96 ALA A C 1
ATOM 715 O O . ALA A 1 96 ? -3.163 2.242 28.169 1.00 90.75 96 ALA A O 1
ATOM 716 N N . SER A 1 97 ? -5.033 2.970 27.200 1.00 92.19 97 SER A N 1
ATOM 717 C CA . SER A 1 97 ? -5.633 1.650 27.024 1.00 92.19 97 SER A CA 1
ATOM 718 C C . SER A 1 97 ? -6.559 1.652 25.810 1.00 92.19 97 SER A C 1
ATOM 720 O O . SER A 1 97 ? -6.761 2.683 25.162 1.00 92.19 97 SER A O 1
ATOM 722 N N . LYS A 1 98 ? -7.131 0.492 25.473 1.00 93.06 98 LYS A N 1
ATOM 723 C CA . LYS A 1 98 ? -8.065 0.381 24.348 1.00 93.06 98 LYS A CA 1
ATOM 724 C C . LYS A 1 98 ? -9.245 1.342 24.511 1.00 93.06 98 LYS A C 1
ATOM 726 O O . LYS A 1 98 ? -9.923 1.336 25.533 1.00 93.06 98 LYS A O 1
ATOM 731 N N . GLY A 1 99 ? -9.502 2.131 23.472 1.00 90.81 99 GLY A N 1
ATOM 732 C CA . GLY A 1 99 ? -10.587 3.111 23.440 1.00 90.81 99 GLY A CA 1
ATOM 733 C C . GLY A 1 99 ? -10.237 4.494 23.996 1.00 90.81 99 GLY A C 1
ATOM 734 O O . GLY A 1 99 ? -11.078 5.386 23.908 1.00 90.81 99 GLY A O 1
ATOM 735 N N . THR A 1 100 ? -9.025 4.719 24.518 1.00 94.25 100 THR A N 1
ATOM 736 C CA . THR A 1 100 ? -8.579 6.078 24.869 1.00 94.25 100 THR A CA 1
ATOM 737 C C . THR A 1 100 ? -8.221 6.888 23.620 1.00 94.25 100 THR A C 1
ATOM 739 O O . THR A 1 100 ? -7.976 6.336 22.545 1.00 94.25 100 THR A O 1
ATOM 742 N N . ALA A 1 101 ? -8.127 8.215 23.760 1.00 95.00 101 ALA A N 1
ATOM 743 C CA . ALA A 1 101 ? -7.685 9.092 22.672 1.00 95.00 101 ALA A CA 1
ATOM 744 C C . ALA A 1 101 ? -6.281 8.719 22.154 1.00 95.00 101 ALA A C 1
ATOM 746 O O . ALA A 1 101 ? -6.035 8.757 20.952 1.00 95.00 101 ALA A O 1
ATOM 747 N N . ALA A 1 102 ? -5.378 8.287 23.042 1.00 93.69 102 ALA A N 1
ATOM 748 C CA . ALA A 1 102 ? -4.048 7.815 22.657 1.00 93.69 102 ALA A CA 1
ATOM 749 C C . ALA A 1 102 ? -4.111 6.547 21.786 1.00 93.69 102 ALA A C 1
ATOM 751 O O . ALA A 1 102 ? -3.412 6.461 20.778 1.00 93.69 102 ALA A O 1
ATOM 752 N N . HIS A 1 103 ? -4.982 5.588 22.128 1.00 95.75 103 HIS A N 1
ATOM 753 C CA . HIS A 1 103 ? -5.197 4.391 21.307 1.00 95.75 103 HIS A CA 1
ATOM 754 C C . HIS A 1 103 ? -5.794 4.738 19.944 1.00 95.75 103 HIS A C 1
ATOM 756 O O . HIS A 1 103 ? -5.315 4.236 18.933 1.00 95.75 103 HIS A O 1
ATOM 762 N N . GLN A 1 104 ? -6.771 5.647 19.890 1.00 95.50 104 GLN A N 1
ATOM 763 C CA . GLN A 1 104 ? -7.341 6.105 18.619 1.00 95.50 104 GLN A CA 1
ATOM 764 C C . GLN A 1 104 ? -6.292 6.763 17.714 1.00 95.50 104 GLN A C 1
ATOM 766 O O . GLN A 1 104 ? -6.232 6.447 16.528 1.00 95.50 104 GLN A O 1
ATOM 771 N N . SER A 1 105 ? -5.416 7.609 18.262 1.00 95.56 105 SER A N 1
ATOM 772 C CA . SER A 1 105 ? -4.302 8.200 17.508 1.00 95.56 105 SER A CA 1
ATOM 773 C C . SER A 1 105 ? -3.314 7.148 16.999 1.00 95.56 105 SER A C 1
ATOM 775 O O . SER A 1 105 ? -2.844 7.243 15.867 1.00 95.56 105 SER A O 1
ATOM 777 N N . ALA A 1 106 ? -3.025 6.118 17.798 1.00 95.75 106 ALA A N 1
ATOM 778 C CA . ALA A 1 106 ? -2.156 5.024 17.376 1.00 95.75 106 ALA A CA 1
ATOM 779 C C . ALA A 1 106 ? -2.789 4.165 16.267 1.00 95.75 106 ALA A C 1
ATOM 781 O O . ALA A 1 106 ? -2.084 3.763 15.346 1.00 95.75 106 ALA A O 1
ATOM 782 N N . ILE A 1 107 ? -4.111 3.944 16.302 1.00 96.88 107 ILE A N 1
ATOM 783 C CA . ILE A 1 107 ? -4.842 3.300 15.197 1.00 96.88 107 ILE A CA 1
ATOM 784 C C . ILE A 1 107 ? -4.697 4.125 13.916 1.00 96.88 107 ILE A C 1
ATOM 786 O O . ILE A 1 107 ? -4.424 3.557 12.865 1.00 96.88 107 ILE A O 1
ATOM 790 N N . ILE A 1 108 ? -4.840 5.454 13.992 1.00 96.94 108 ILE A N 1
ATOM 791 C CA . ILE A 1 108 ? -4.657 6.321 12.819 1.00 96.94 108 ILE A CA 1
ATOM 792 C C . ILE A 1 108 ? -3.244 6.143 12.247 1.00 96.94 108 ILE A C 1
ATOM 794 O O . ILE A 1 108 ? -3.105 5.912 11.048 1.00 96.94 108 ILE A O 1
ATOM 798 N N . GLY A 1 109 ? -2.210 6.181 13.095 1.00 96.50 109 GLY A N 1
ATOM 799 C CA . GLY A 1 109 ? -0.825 5.953 12.669 1.00 96.50 109 GLY A CA 1
ATOM 800 C C . GLY A 1 109 ? -0.625 4.602 11.976 1.00 96.50 109 GLY A C 1
ATOM 801 O O . GLY A 1 109 ? -0.028 4.546 10.905 1.00 96.50 109 GLY A O 1
ATOM 802 N N . ASP A 1 110 ? -1.176 3.527 12.537 1.00 97.19 110 ASP A N 1
ATOM 803 C CA . ASP A 1 110 ? -1.097 2.191 11.939 1.00 97.19 110 ASP A CA 1
ATOM 804 C C . ASP A 1 110 ? -1.810 2.120 10.581 1.00 97.19 110 ASP A C 1
ATOM 806 O O . ASP A 1 110 ? -1.219 1.665 9.609 1.00 97.19 110 ASP A O 1
ATOM 810 N N . THR A 1 111 ? -3.011 2.697 10.456 1.00 95.44 111 THR A N 1
ATOM 811 C CA . THR A 1 111 ? -3.735 2.723 9.170 1.00 95.44 111 THR A CA 1
ATOM 812 C C . THR A 1 111 ? -3.026 3.535 8.081 1.00 95.44 111 THR A C 1
ATOM 814 O O . THR A 1 111 ? -3.190 3.249 6.896 1.00 95.44 111 THR A O 1
ATOM 817 N N . VAL A 1 112 ? -2.224 4.539 8.459 1.00 95.88 112 VAL A N 1
ATOM 818 C CA . VAL A 1 112 ? -1.317 5.242 7.533 1.00 95.88 112 VAL A CA 1
ATOM 819 C C . VAL A 1 112 ? -0.119 4.355 7.179 1.00 95.88 112 VAL A C 1
ATOM 821 O O . VAL A 1 112 ? 0.327 4.348 6.033 1.00 95.88 112 VAL A O 1
ATOM 824 N N . GLY A 1 113 ? 0.391 3.596 8.150 1.00 95.25 113 GLY A N 1
ATOM 825 C CA . GLY A 1 113 ? 1.512 2.674 8.001 1.00 95.25 113 GLY A CA 1
ATOM 826 C C . GLY A 1 113 ? 1.217 1.420 7.178 1.00 95.25 113 GLY A C 1
ATOM 827 O O . GLY A 1 113 ? 2.131 0.924 6.528 1.00 95.25 113 GLY A O 1
ATOM 828 N N . ASP A 1 114 ? -0.021 0.925 7.161 1.00 96.31 114 ASP A N 1
ATOM 829 C CA . ASP A 1 114 ? -0.422 -0.301 6.453 1.00 96.31 114 ASP A CA 1
ATOM 830 C C . ASP A 1 114 ? -0.059 -0.292 4.954 1.00 96.31 114 ASP A C 1
ATOM 832 O O . ASP A 1 114 ? 0.711 -1.152 4.520 1.00 96.31 114 ASP A O 1
ATOM 836 N N . PRO A 1 115 ? -0.493 0.688 4.133 1.00 93.56 115 PRO A N 1
ATOM 837 C CA . PRO A 1 115 ? -0.083 0.726 2.728 1.00 93.56 115 PRO A CA 1
ATOM 838 C C . PRO A 1 115 ? 1.428 0.955 2.555 1.00 93.56 115 PRO A C 1
ATOM 840 O O . PRO A 1 115 ? 2.000 0.554 1.542 1.00 93.56 115 PRO A O 1
ATOM 843 N N . LEU A 1 116 ? 2.098 1.583 3.526 1.00 92.69 116 LEU A N 1
ATOM 844 C CA . 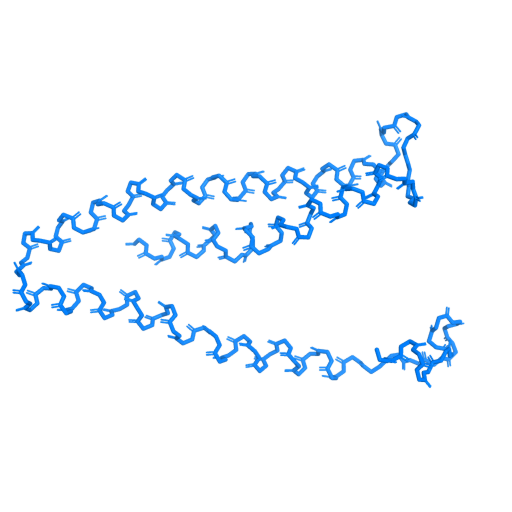LEU A 1 116 ? 3.534 1.845 3.458 1.00 92.69 116 LEU A CA 1
ATOM 845 C C . LEU A 1 116 ? 4.349 0.568 3.686 1.00 92.69 116 LEU A C 1
ATOM 847 O O . LEU A 1 116 ? 5.181 0.235 2.846 1.00 92.69 116 LEU A O 1
ATOM 851 N N . LYS A 1 117 ? 4.100 -0.157 4.781 1.00 93.12 117 LYS A N 1
ATOM 852 C CA . LYS A 1 117 ? 4.876 -1.349 5.157 1.00 93.12 117 LYS A CA 1
ATOM 853 C C . LYS A 1 117 ? 4.486 -2.599 4.366 1.00 93.12 117 LYS A C 1
ATOM 855 O O . LYS A 1 117 ? 5.356 -3.421 4.113 1.00 93.12 117 LYS A O 1
ATOM 860 N N . ASP A 1 118 ? 3.222 -2.724 3.950 1.00 92.94 118 ASP A N 1
ATOM 861 C CA . ASP A 1 118 ? 2.709 -3.959 3.336 1.00 92.94 118 ASP A CA 1
ATOM 862 C C . ASP A 1 118 ? 2.507 -3.852 1.819 1.00 92.94 118 ASP A C 1
ATOM 864 O O . ASP A 1 118 ? 2.272 -4.859 1.155 1.00 92.94 118 ASP A O 1
ATOM 868 N N . THR A 1 119 ? 2.578 -2.648 1.239 1.00 90.75 119 THR A N 1
ATOM 869 C CA . THR A 1 119 ? 2.450 -2.459 -0.217 1.00 90.75 119 THR A CA 1
ATOM 870 C C . THR A 1 119 ? 3.659 -1.742 -0.801 1.00 90.75 119 THR A C 1
ATOM 872 O O . THR A 1 119 ? 4.350 -2.322 -1.630 1.00 90.75 119 THR A O 1
ATOM 875 N N . VAL A 1 120 ? 3.953 -0.510 -0.378 1.00 88.50 120 VAL A N 1
ATOM 876 C CA . VAL A 1 120 ? 5.029 0.295 -0.986 1.00 88.50 120 VAL A CA 1
ATOM 877 C C . VAL A 1 120 ? 6.405 -0.295 -0.692 1.00 88.50 120 VAL A C 1
ATOM 879 O O . VAL A 1 120 ? 7.125 -0.641 -1.624 1.00 88.50 120 VAL A O 1
ATOM 882 N N . GLY A 1 121 ? 6.754 -0.441 0.587 1.00 87.62 121 GLY A N 1
ATOM 883 C CA . GLY A 1 121 ? 8.069 -0.891 1.039 1.00 87.62 121 GLY A CA 1
ATOM 884 C C . GLY A 1 121 ? 8.553 -2.172 0.356 1.00 87.62 121 GLY A C 1
ATOM 885 O O . GLY A 1 121 ? 9.584 -2.125 -0.314 1.00 87.62 121 GLY A O 1
ATOM 886 N N . PRO A 1 122 ? 7.814 -3.294 0.446 1.00 86.75 122 PRO A N 1
ATOM 887 C CA . PRO A 1 122 ? 8.225 -4.545 -0.187 1.00 86.75 122 PRO A CA 1
ATOM 888 C C . PRO A 1 122 ? 8.185 -4.488 -1.720 1.00 86.75 122 PRO A C 1
ATOM 890 O O . PRO A 1 122 ? 8.991 -5.146 -2.370 1.00 86.75 122 PRO A O 1
ATOM 893 N N . SER A 1 123 ? 7.295 -3.694 -2.327 1.00 89.06 123 SER A N 1
ATOM 894 C CA . SER A 1 123 ? 7.228 -3.599 -3.796 1.00 89.06 123 SER A CA 1
ATOM 895 C C . SER A 1 123 ? 8.391 -2.811 -4.398 1.00 89.06 123 SER A C 1
ATOM 897 O O . SER A 1 123 ? 8.741 -3.043 -5.551 1.00 89.06 123 SER A O 1
ATOM 899 N N . LEU A 1 124 ? 8.991 -1.885 -3.643 1.00 88.12 124 LEU A N 1
ATOM 900 C CA . LEU A 1 124 ? 10.158 -1.122 -4.091 1.00 88.12 124 LEU A CA 1
ATOM 901 C C . LEU A 1 124 ? 11.413 -1.992 -4.233 1.00 88.12 124 LEU A C 1
ATOM 903 O O . LEU A 1 124 ? 12.244 -1.694 -5.081 1.00 88.12 124 LEU A O 1
ATOM 907 N N . ASP A 1 125 ? 11.528 -3.066 -3.448 1.00 85.38 125 ASP A N 1
ATOM 908 C CA . ASP A 1 125 ? 12.603 -4.056 -3.598 1.00 85.38 125 ASP A CA 1
ATOM 909 C C . ASP A 1 125 ? 12.439 -4.867 -4.892 1.00 85.38 125 ASP A C 1
ATOM 911 O O . ASP A 1 125 ? 13.400 -5.073 -5.616 1.00 85.38 125 ASP A O 1
ATOM 915 N N . ILE A 1 126 ? 11.201 -5.241 -5.238 1.00 84.19 126 ILE A N 1
ATOM 916 C CA . ILE A 1 126 ? 10.877 -5.961 -6.485 1.00 84.19 126 ILE A CA 1
ATOM 917 C C . ILE A 1 126 ? 11.029 -5.062 -7.726 1.00 84.19 126 ILE A C 1
ATOM 919 O O . ILE A 1 126 ? 11.224 -5.556 -8.835 1.00 84.19 126 ILE A O 1
ATOM 923 N N . LEU A 1 127 ? 10.866 -3.745 -7.561 1.00 83.06 127 LEU A N 1
ATOM 924 C CA . LEU A 1 127 ? 11.001 -2.768 -8.642 1.00 83.06 127 LEU A CA 1
ATOM 925 C C . LEU A 1 127 ? 12.456 -2.597 -9.104 1.00 83.06 127 LEU A C 1
ATOM 927 O O . LEU A 1 127 ? 12.668 -2.277 -10.276 1.00 83.06 127 LEU A O 1
ATOM 931 N N . ILE A 1 128 ? 13.411 -2.739 -8.180 1.00 80.31 128 ILE A N 1
ATOM 932 C CA . ILE A 1 128 ? 14.855 -2.688 -8.448 1.00 80.31 128 ILE A CA 1
ATOM 933 C C . ILE A 1 128 ? 15.278 -3.919 -9.257 1.00 80.31 128 ILE A C 1
ATOM 935 O O . ILE A 1 128 ? 16.031 -3.719 -10.238 1.00 80.31 128 ILE A O 1
#

pLDDT: mean 93.81, std 3.09, range [80.31, 97.75]